Protein AF-A0AAW5BJV6-F1 (afdb_monomer_lite)

Organism: Phocaeicola vulgatus (NCBI:txid821)

Foldseek 3Di:
DDAKDWADDDHDIDIPDDRHDDDLVRVCVRVVHDSVVSVVVVVVCCVVVVCPVVVVVVPVD

Structure (mmCIF, N/CA/C/O backbone):
data_AF-A0AAW5BJV6-F1
#
_entry.id   AF-A0AAW5BJV6-F1
#
loop_
_atom_site.group_PDB
_atom_site.id
_atom_site.type_symbol
_atom_site.label_atom_id
_atom_site.label_alt_id
_atom_site.label_comp_id
_atom_site.label_asym_id
_atom_site.label_entity_id
_atom_site.label_seq_id
_atom_site.pdbx_PDB_ins_code
_atom_site.Cartn_x
_atom_site.Cartn_y
_atom_site.Cartn_z
_atom_site.occupancy
_atom_site.B_iso_or_equiv
_atom_site.auth_seq_id
_atom_site.auth_comp_id
_atom_site.auth_asym_id
_atom_site.auth_atom_id
_atom_site.pdbx_PDB_model_num
ATOM 1 N N . MET A 1 1 ? -5.925 12.160 12.268 1.00 73.81 1 MET A N 1
ATOM 2 C CA . MET A 1 1 ? -7.023 11.238 11.902 1.00 73.81 1 MET A CA 1
ATOM 3 C C . MET A 1 1 ? -6.588 9.833 12.272 1.00 73.81 1 MET A C 1
ATOM 5 O O . MET A 1 1 ? -5.424 9.520 12.046 1.00 73.81 1 MET A O 1
ATOM 9 N N . LYS A 1 2 ? -7.463 9.030 12.883 1.00 85.81 2 LYS A N 1
ATOM 10 C CA . LYS A 1 2 ? -7.187 7.607 13.117 1.00 85.81 2 LYS A CA 1
ATOM 11 C C . LYS A 1 2 ? -7.388 6.864 11.791 1.00 85.81 2 LYS A C 1
ATOM 13 O O . LYS A 1 2 ? -8.299 7.218 11.053 1.00 85.81 2 LYS A O 1
ATOM 18 N N . ARG A 1 3 ? -6.519 5.903 11.489 1.00 92.62 3 ARG A N 1
ATOM 19 C CA . ARG A 1 3 ? -6.635 4.999 10.339 1.00 92.62 3 ARG A CA 1
ATOM 20 C C . ARG A 1 3 ? -6.217 3.605 10.768 1.00 92.62 3 ARG A C 1
ATOM 22 O O . ARG A 1 3 ? -5.353 3.484 11.640 1.00 92.62 3 ARG A O 1
ATOM 29 N N . ASP A 1 4 ? -6.811 2.604 10.144 1.00 94.88 4 ASP A N 1
ATOM 30 C CA . ASP A 1 4 ? -6.456 1.207 10.332 1.00 94.88 4 ASP A CA 1
ATOM 31 C C . ASP A 1 4 ? -5.443 0.749 9.274 1.00 94.88 4 ASP A C 1
ATOM 33 O O . ASP A 1 4 ? -5.243 1.399 8.242 1.00 94.88 4 ASP A O 1
ATOM 37 N N . THR A 1 5 ? -4.770 -0.367 9.544 1.00 93.94 5 THR A N 1
ATOM 38 C CA . THR A 1 5 ? -3.715 -0.920 8.685 1.00 93.94 5 THR A CA 1
ATOM 39 C C . THR A 1 5 ? -3.846 -2.427 8.540 1.00 93.94 5 THR A C 1
ATOM 41 O O . THR A 1 5 ? -4.335 -3.110 9.442 1.00 93.94 5 THR A O 1
ATOM 44 N N . ILE A 1 6 ? -3.354 -2.943 7.415 1.00 95.69 6 ILE A N 1
ATOM 45 C CA . ILE A 1 6 ? -3.157 -4.377 7.202 1.00 95.69 6 ILE A CA 1
ATOM 46 C C . ILE A 1 6 ? -1.802 -4.774 7.788 1.00 95.69 6 ILE A C 1
ATOM 48 O O . ILE A 1 6 ? -0.808 -4.072 7.600 1.00 95.69 6 ILE A O 1
ATOM 52 N N . ILE A 1 7 ? -1.770 -5.924 8.454 1.00 94.88 7 ILE A N 1
ATOM 53 C CA . ILE A 1 7 ? -0.563 -6.554 8.980 1.00 94.88 7 ILE A CA 1
ATOM 54 C C . ILE A 1 7 ? -0.436 -7.933 8.332 1.00 94.88 7 ILE A C 1
ATOM 56 O O . ILE A 1 7 ? -1.396 -8.709 8.309 1.00 94.88 7 ILE A O 1
ATOM 60 N N . ILE A 1 8 ? 0.751 -8.225 7.800 1.00 93.56 8 ILE A N 1
ATOM 61 C CA . ILE A 1 8 ? 1.121 -9.534 7.266 1.00 93.56 8 ILE A CA 1
ATOM 62 C C . ILE A 1 8 ? 2.292 -10.033 8.101 1.00 93.56 8 ILE A C 1
ATOM 64 O O . ILE A 1 8 ? 3.389 -9.486 8.026 1.00 93.56 8 ILE A O 1
ATOM 68 N N . GLU A 1 9 ? 2.036 -11.063 8.897 1.00 90.75 9 GLU A N 1
ATOM 69 C CA . GLU A 1 9 ? 3.031 -11.725 9.737 1.00 90.75 9 GLU A CA 1
ATOM 70 C C . GLU A 1 9 ? 2.951 -13.233 9.485 1.00 90.75 9 GLU A C 1
ATOM 72 O O . GLU A 1 9 ? 1.866 -13.820 9.433 1.00 90.75 9 GLU A O 1
ATOM 77 N N . ASP A 1 10 ? 4.111 -13.856 9.271 1.00 86.56 10 ASP A N 1
ATOM 78 C CA . ASP A 1 10 ? 4.266 -15.254 8.864 1.00 86.56 10 ASP A CA 1
ATOM 79 C C . ASP A 1 10 ? 3.423 -15.642 7.635 1.00 86.56 10 ASP A C 1
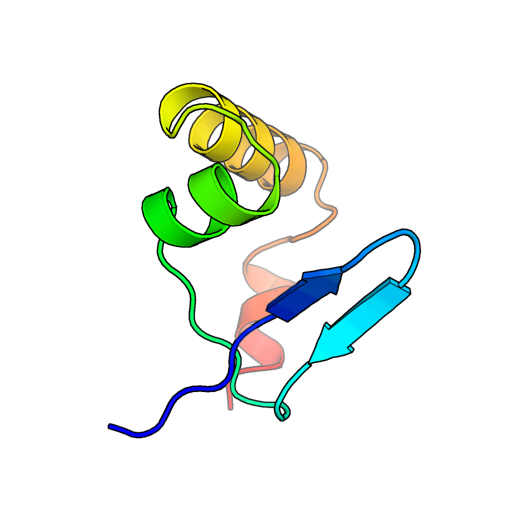ATOM 81 O O . ASP A 1 10 ? 3.826 -15.449 6.488 1.00 86.56 10 ASP A O 1
ATOM 85 N N . LYS A 1 11 ? 2.254 -16.243 7.872 1.00 87.38 11 LYS A N 1
ATOM 86 C CA . LYS A 1 11 ? 1.302 -16.710 6.851 1.00 87.38 11 LYS A CA 1
ATOM 87 C C . LYS A 1 11 ? -0.115 -16.199 7.114 1.00 87.38 11 LYS A C 1
ATOM 89 O O . LYS A 1 11 ? -1.069 -16.731 6.550 1.00 87.38 11 LYS A O 1
ATOM 94 N N . ALA A 1 12 ? -0.256 -15.210 7.991 1.00 91.88 12 ALA A N 1
ATOM 95 C CA . ALA A 1 12 ? -1.530 -14.638 8.384 1.00 91.88 12 ALA A CA 1
ATOM 96 C C . ALA A 1 12 ? -1.652 -13.197 7.885 1.00 91.88 12 ALA A C 1
ATOM 98 O O . ALA A 1 12 ? -0.690 -12.430 7.875 1.00 91.88 12 ALA A O 1
ATOM 99 N N . VAL A 1 13 ? -2.872 -12.840 7.493 1.00 93.94 13 VAL A N 1
ATOM 100 C CA . VAL A 1 13 ? -3.258 -11.467 7.170 1.00 93.94 13 VAL A CA 1
ATOM 101 C C . VAL A 1 13 ? -4.261 -11.026 8.225 1.00 93.94 13 VAL A C 1
ATOM 103 O O . VAL A 1 13 ? -5.256 -11.714 8.456 1.00 93.94 13 VAL A O 1
ATOM 106 N N . SER A 1 14 ? -4.001 -9.893 8.867 1.00 94.44 14 SER A N 1
ATOM 107 C CA . SER A 1 14 ? -4.909 -9.286 9.840 1.00 94.44 14 SER A CA 1
ATOM 108 C C . SER A 1 14 ? -5.117 -7.803 9.544 1.00 94.44 14 SER A C 1
ATOM 110 O O . SER A 1 14 ? -4.333 -7.177 8.827 1.00 94.44 14 SER A O 1
ATOM 112 N N . VAL A 1 15 ? -6.205 -7.249 10.076 1.00 95.25 15 VAL A N 1
ATOM 113 C CA . VAL A 1 15 ? -6.559 -5.831 9.957 1.00 95.25 15 VAL A CA 1
ATOM 114 C C . VAL A 1 15 ? -6.861 -5.271 11.337 1.00 95.25 15 VAL A C 1
ATOM 116 O O . VAL A 1 15 ? -7.487 -5.940 12.158 1.00 95.25 15 VAL A O 1
ATOM 119 N N . THR A 1 16 ? -6.408 -4.047 11.609 1.00 93.62 16 THR A N 1
ATOM 120 C CA . THR A 1 16 ? -6.615 -3.401 12.921 1.00 93.62 16 THR A CA 1
ATOM 121 C C . THR A 1 16 ? -8.020 -2.817 13.096 1.00 93.62 16 THR A C 1
ATOM 123 O O . THR A 1 16 ? -8.386 -2.420 14.201 1.00 93.62 16 THR A O 1
ATOM 126 N N . GLY A 1 17 ? -8.802 -2.786 12.018 1.00 93.00 17 GLY A N 1
ATOM 127 C CA . GLY A 1 17 ? -10.168 -2.288 11.951 1.00 93.00 17 GLY A CA 1
ATOM 128 C C . GLY A 1 17 ? -10.640 -2.216 10.499 1.00 93.00 17 GLY A C 1
ATOM 129 O O . GLY A 1 17 ? -10.040 -2.838 9.620 1.00 93.00 17 GLY A O 1
ATOM 130 N N . ASN A 1 18 ? -11.716 -1.470 10.257 1.00 89.62 18 ASN A N 1
ATOM 131 C CA . ASN A 1 18 ? -12.374 -1.416 8.948 1.00 89.62 18 ASN A CA 1
ATOM 132 C C . ASN A 1 18 ? -11.974 -0.181 8.125 1.00 89.62 18 ASN A C 1
ATOM 134 O O . ASN A 1 18 ? -12.102 -0.205 6.903 1.00 89.62 18 ASN A O 1
ATOM 138 N N . ASP A 1 19 ? -11.445 0.869 8.762 1.00 91.25 19 ASP A N 1
ATOM 139 C CA . ASP A 1 19 ? -11.118 2.140 8.105 1.00 91.25 19 ASP A CA 1
ATOM 140 C C . ASP A 1 19 ? -9.661 2.145 7.631 1.00 91.25 19 ASP A C 1
ATOM 142 O O . ASP A 1 19 ? -8.818 2.941 8.070 1.00 91.25 19 ASP A O 1
ATOM 146 N N . VAL A 1 20 ? -9.341 1.196 6.750 1.00 90.94 20 VAL A N 1
ATOM 147 C CA . VAL A 1 20 ? -7.971 0.972 6.289 1.00 90.94 20 VAL A CA 1
ATOM 148 C C . VAL A 1 20 ? -7.564 2.027 5.267 1.00 90.94 20 VAL A C 1
ATOM 150 O O . VAL A 1 20 ? -8.108 2.100 4.167 1.00 90.94 20 VAL A O 1
ATOM 153 N N . TRP A 1 21 ? -6.525 2.790 5.604 1.00 91.69 21 TRP A N 1
ATOM 154 C CA . TRP A 1 21 ? -5.884 3.735 4.692 1.00 91.69 21 TRP A CA 1
ATOM 155 C C . TRP A 1 21 ? -4.375 3.537 4.712 1.00 91.69 21 TRP A C 1
ATOM 157 O O . TRP A 1 21 ? -3.717 3.776 5.726 1.00 91.69 21 TRP A O 1
ATOM 167 N N . ME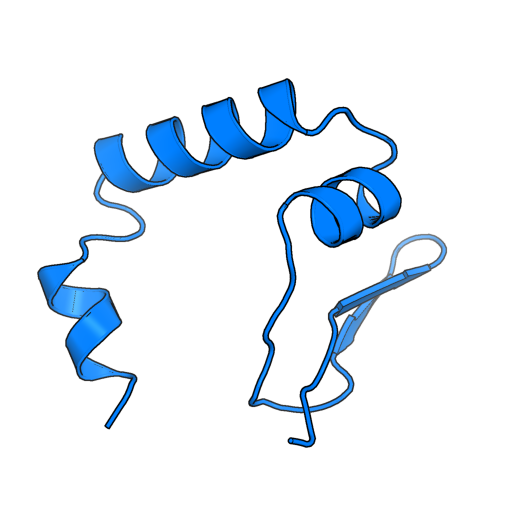T A 1 22 ? -3.806 3.136 3.575 1.00 94.31 22 MET A N 1
ATOM 168 C CA . MET A 1 22 ? -2.373 2.875 3.435 1.00 94.31 22 MET A CA 1
ATOM 169 C C . MET A 1 22 ? -1.808 3.541 2.182 1.00 94.31 22 MET A C 1
ATOM 171 O O . MET A 1 22 ? -2.428 3.566 1.121 1.00 94.31 22 MET A O 1
ATOM 175 N N . THR A 1 23 ? -0.602 4.078 2.308 1.00 95.06 23 THR A N 1
ATOM 176 C CA . THR A 1 23 ? 0.170 4.636 1.197 1.00 95.06 23 THR A CA 1
ATOM 177 C C . THR A 1 23 ? 0.803 3.523 0.362 1.00 95.06 23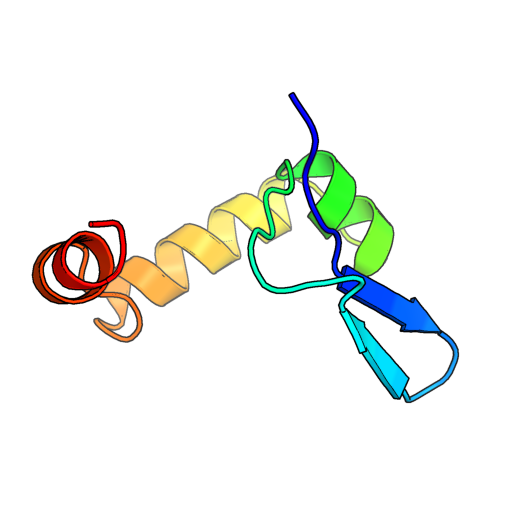 THR A C 1
ATOM 179 O O . THR A 1 23 ? 1.053 2.419 0.849 1.00 95.06 23 THR A O 1
ATOM 182 N N . ALA A 1 24 ? 1.154 3.823 -0.892 1.00 95.56 24 ALA A N 1
ATOM 183 C CA . ALA A 1 24 ? 1.878 2.875 -1.743 1.00 95.56 24 ALA A CA 1
ATOM 184 C C . ALA A 1 24 ? 3.216 2.421 -1.123 1.00 95.56 24 ALA A C 1
ATOM 186 O O . ALA A 1 24 ? 3.636 1.289 -1.344 1.00 95.56 24 ALA A O 1
ATOM 187 N N . THR A 1 25 ? 3.865 3.276 -0.325 1.00 97.06 25 THR A N 1
ATOM 188 C CA . THR A 1 25 ? 5.094 2.943 0.412 1.00 97.06 25 THR A CA 1
ATOM 189 C C . THR A 1 25 ? 4.840 1.937 1.528 1.00 97.06 25 THR A C 1
ATOM 191 O O . THR A 1 25 ? 5.608 0.992 1.677 1.00 97.06 25 THR A O 1
ATOM 194 N N . GLU A 1 26 ? 3.757 2.095 2.290 1.00 95.38 26 GLU A N 1
ATOM 195 C CA . GLU A 1 26 ? 3.394 1.146 3.350 1.00 95.38 26 GLU A CA 1
ATOM 196 C C . GLU A 1 26 ? 3.034 -0.221 2.769 1.00 95.38 26 GLU A C 1
ATOM 198 O O . GLU A 1 26 ? 3.505 -1.241 3.262 1.00 95.38 26 GLU A O 1
ATOM 203 N N . ILE A 1 27 ? 2.281 -0.244 1.666 1.00 95.56 27 ILE A N 1
ATOM 204 C CA . ILE A 1 27 ? 1.973 -1.479 0.935 1.00 95.56 27 ILE A CA 1
ATOM 205 C C . ILE A 1 27 ? 3.261 -2.113 0.388 1.00 95.56 27 ILE A C 1
ATOM 207 O O . ILE A 1 27 ? 3.445 -3.324 0.479 1.00 95.56 27 ILE A O 1
ATOM 211 N N . ALA A 1 28 ? 4.181 -1.310 -0.153 1.00 96.62 28 ALA A N 1
ATOM 212 C CA . ALA A 1 28 ? 5.461 -1.811 -0.644 1.00 96.62 28 ALA A CA 1
ATOM 213 C C . ALA A 1 28 ? 6.287 -2.467 0.475 1.00 96.62 28 ALA A C 1
ATOM 215 O O . ALA A 1 28 ? 6.830 -3.552 0.272 1.00 96.62 28 ALA A O 1
ATOM 216 N N . GLY A 1 29 ? 6.326 -1.849 1.661 1.00 95.12 29 GLY A N 1
ATOM 217 C CA . GLY A 1 29 ? 6.966 -2.420 2.846 1.00 95.12 29 GLY A CA 1
ATOM 218 C C . GLY A 1 29 ? 6.324 -3.735 3.287 1.00 95.12 29 GLY A C 1
ATOM 219 O O . GLY A 1 29 ? 7.040 -4.699 3.540 1.00 95.12 29 GLY A O 1
ATOM 220 N N . LEU A 1 30 ? 4.989 -3.793 3.294 1.00 93.94 30 LEU A N 1
ATOM 221 C CA . LEU A 1 30 ? 4.209 -4.963 3.704 1.00 93.94 30 LEU A CA 1
ATOM 222 C C . LEU A 1 30 ? 4.475 -6.200 2.831 1.00 93.94 30 LEU A C 1
ATOM 224 O O . LEU A 1 30 ? 4.548 -7.314 3.335 1.00 93.94 30 LEU A O 1
ATOM 228 N N . PHE A 1 31 ? 4.631 -6.003 1.521 1.00 92.38 31 PHE A N 1
ATOM 229 C CA . PHE A 1 31 ? 4.861 -7.085 0.556 1.00 92.38 31 PHE A CA 1
ATOM 230 C C . PHE A 1 31 ? 6.336 -7.261 0.167 1.00 92.38 31 PHE A C 1
ATOM 232 O O . PHE A 1 31 ? 6.626 -7.983 -0.787 1.00 92.38 31 PHE A O 1
ATOM 239 N N . HIS A 1 32 ? 7.267 -6.585 0.853 1.00 94.12 32 HIS A N 1
ATOM 240 C CA . HIS A 1 32 ? 8.698 -6.573 0.517 1.00 94.12 32 HIS A CA 1
ATOM 241 C C . HIS A 1 32 ? 8.967 -6.300 -0.973 1.00 94.12 32 HIS A C 1
ATOM 243 O O . HIS A 1 32 ? 9.785 -6.950 -1.624 1.00 94.12 32 HIS A O 1
ATOM 249 N N . THR A 1 33 ? 8.243 -5.330 -1.525 1.00 95.56 33 THR A N 1
ATOM 250 C CA . THR A 1 33 ? 8.285 -4.962 -2.941 1.00 95.56 33 THR A CA 1
ATOM 251 C C . THR A 1 33 ? 8.606 -3.478 -3.109 1.00 95.56 33 THR A C 1
ATOM 253 O O . THR A 1 33 ? 8.931 -2.770 -2.159 1.00 95.56 33 THR A O 1
ATOM 256 N N . THR A 1 34 ? 8.552 -2.986 -4.344 1.00 98.06 34 THR A N 1
ATOM 257 C CA . THR A 1 34 ? 8.856 -1.593 -4.674 1.00 98.06 34 THR A CA 1
ATOM 258 C C . THR A 1 34 ? 7.583 -0.792 -4.944 1.00 98.06 34 THR A C 1
ATOM 260 O O . THR A 1 34 ? 6.602 -1.307 -5.483 1.00 98.06 34 THR A O 1
ATOM 263 N N . VAL A 1 35 ? 7.606 0.507 -4.633 1.00 97.94 35 VAL A N 1
ATOM 264 C CA . VAL A 1 35 ? 6.494 1.430 -4.930 1.00 97.94 35 VAL A CA 1
ATOM 265 C C . VAL A 1 35 ? 6.083 1.407 -6.417 1.00 97.94 35 VAL A C 1
ATOM 267 O O . VAL A 1 35 ? 4.882 1.385 -6.697 1.00 97.94 35 VAL A O 1
ATOM 270 N N . PRO A 1 36 ? 7.009 1.349 -7.401 1.00 98.19 36 PRO A N 1
ATOM 271 C CA . PRO A 1 36 ? 6.637 1.177 -8.805 1.00 98.19 36 PRO A CA 1
ATOM 272 C C . PRO A 1 36 ? 5.838 -0.102 -9.086 1.00 98.19 36 PRO A C 1
ATOM 274 O O . PRO A 1 36 ? 4.869 -0.042 -9.846 1.00 98.19 36 PRO A O 1
ATOM 277 N N . ALA A 1 37 ? 6.199 -1.229 -8.462 1.00 97.69 37 ALA A N 1
ATOM 278 C CA . ALA A 1 37 ? 5.474 -2.490 -8.613 1.00 97.69 37 ALA A CA 1
ATOM 279 C C . ALA A 1 37 ? 4.056 -2.397 -8.028 1.00 97.69 37 ALA A C 1
ATOM 281 O O . ALA A 1 37 ? 3.098 -2.795 -8.690 1.00 97.69 37 ALA A O 1
ATOM 282 N N . VAL A 1 38 ? 3.901 -1.776 -6.853 1.00 96.88 38 VAL A N 1
ATOM 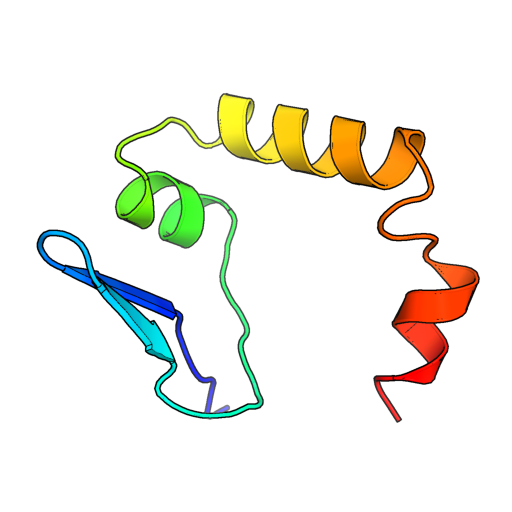283 C CA . VAL A 1 38 ? 2.582 -1.492 -6.255 1.00 96.88 38 VAL A CA 1
ATOM 284 C C . VAL A 1 38 ? 1.727 -0.644 -7.201 1.00 96.88 38 VAL A C 1
ATOM 286 O O . VAL A 1 38 ? 0.599 -1.008 -7.524 1.00 96.88 38 VAL A O 1
ATOM 289 N N . ASN A 1 39 ? 2.277 0.450 -7.733 1.00 95.31 39 ASN A N 1
ATOM 290 C CA . ASN A 1 39 ? 1.557 1.323 -8.662 1.00 95.31 39 ASN A CA 1
ATOM 291 C C . ASN A 1 39 ? 1.188 0.622 -9.982 1.00 95.31 39 ASN A C 1
ATOM 293 O O . ASN A 1 39 ? 0.180 0.955 -10.610 1.00 95.31 39 ASN A O 1
ATOM 297 N N . ALA A 1 40 ? 2.007 -0.319 -10.453 1.00 95.94 40 ALA A N 1
ATOM 298 C CA . ALA A 1 40 ? 1.680 -1.147 -11.610 1.00 95.94 40 ALA A CA 1
ATOM 299 C C . ALA A 1 40 ? 0.524 -2.113 -11.299 1.00 95.94 40 ALA A C 1
ATOM 301 O O . ALA A 1 40 ? -0.419 -2.189 -12.087 1.00 95.94 40 ALA A O 1
ATOM 302 N N . ALA A 1 41 ? 0.550 -2.769 -10.136 1.00 93.81 41 ALA A N 1
ATOM 303 C CA . ALA A 1 41 ? -0.507 -3.672 -9.687 1.00 93.81 41 ALA A CA 1
ATOM 304 C C . ALA A 1 41 ? -1.854 -2.950 -9.511 1.00 93.81 41 ALA A C 1
ATOM 306 O O . ALA A 1 41 ? -2.855 -3.402 -10.059 1.00 93.81 41 ALA A O 1
ATOM 307 N N . ILE A 1 42 ? -1.882 -1.776 -8.865 1.00 91.00 42 ILE A N 1
ATOM 308 C CA . ILE A 1 42 ? -3.102 -0.952 -8.727 1.00 91.00 42 ILE A CA 1
ATOM 309 C C . ILE A 1 42 ? -3.702 -0.629 -10.103 1.00 91.00 42 ILE A C 1
ATOM 311 O O . ILE A 1 42 ? -4.908 -0.750 -10.316 1.00 91.00 42 ILE A O 1
ATOM 315 N N . ARG A 1 43 ? -2.858 -0.251 -11.073 1.00 90.38 43 ARG A N 1
ATOM 316 C CA . ARG A 1 43 ? -3.305 0.014 -12.448 1.00 90.38 43 ARG A CA 1
ATOM 317 C C . ARG A 1 43 ? -3.853 -1.230 -13.138 1.00 90.38 43 ARG A C 1
ATOM 319 O O . ARG A 1 43 ? -4.798 -1.099 -13.908 1.00 90.38 43 ARG A O 1
ATOM 326 N N . ALA A 1 44 ? -3.272 -2.401 -12.894 1.00 91.06 44 ALA A N 1
ATOM 327 C CA . ALA A 1 44 ? -3.764 -3.657 -13.449 1.00 91.06 44 ALA A CA 1
ATOM 328 C C . ALA A 1 44 ? -5.147 -4.018 -12.882 1.00 91.06 44 ALA A C 1
ATOM 330 O O . ALA A 1 44 ? -6.045 -4.309 -13.664 1.00 91.06 44 ALA A O 1
ATOM 331 N N . VAL A 1 45 ? -5.343 -3.896 -11.564 1.00 88.31 45 VAL A N 1
ATOM 332 C CA . VAL A 1 45 ? -6.624 -4.190 -10.894 1.00 88.31 45 VAL A CA 1
ATOM 333 C C . VAL A 1 45 ? -7.742 -3.243 -11.349 1.00 88.31 45 VAL A C 1
ATOM 335 O O . VAL A 1 45 ? -8.859 -3.685 -11.605 1.00 88.31 45 VAL A O 1
ATOM 338 N N . ARG A 1 46 ? -7.441 -1.948 -11.524 1.00 83.88 46 ARG A N 1
ATOM 339 C CA . ARG A 1 46 ? -8.409 -0.980 -12.081 1.00 83.88 46 ARG A CA 1
ATOM 340 C C . ARG A 1 46 ? -8.751 -1.262 -13.546 1.00 83.88 46 ARG A C 1
ATOM 342 O O . ARG A 1 46 ? -9.871 -1.019 -13.967 1.00 83.88 46 ARG A O 1
ATOM 349 N N . LYS A 1 47 ? -7.799 -1.773 -14.337 1.00 82.06 47 LYS A N 1
ATOM 350 C CA . LYS A 1 47 ? -8.040 -2.152 -15.743 1.00 82.06 47 LYS A CA 1
ATOM 351 C C . LYS A 1 47 ? -8.844 -3.439 -15.887 1.00 82.06 47 LYS A C 1
ATOM 353 O O . LYS A 1 47 ? -9.552 -3.581 -16.875 1.00 82.06 47 LYS A O 1
ATOM 358 N N . SER A 1 48 ? -8.706 -4.376 -14.951 1.00 78.06 48 SER A N 1
ATOM 359 C CA . SER A 1 48 ? -9.423 -5.653 -14.980 1.00 78.06 48 SER A CA 1
ATOM 360 C C . SER A 1 48 ? -10.871 -5.551 -14.492 1.00 78.06 48 SER A C 1
ATOM 362 O O . SER A 1 48 ? -11.498 -6.587 -14.309 1.00 78.06 48 SER A O 1
ATOM 364 N N . ASP A 1 49 ? -11.372 -4.336 -14.237 1.00 72.44 49 ASP A N 1
ATOM 365 C CA . ASP A 1 49 ? -12.704 -4.031 -13.683 1.00 72.44 49 ASP A CA 1
ATOM 366 C C . ASP A 1 49 ? -13.001 -4.678 -12.315 1.00 72.44 49 ASP A C 1
ATOM 368 O O . ASP A 1 49 ? -14.113 -4.620 -11.810 1.00 72.44 49 ASP A O 1
ATOM 372 N N . VAL A 1 50 ? -11.979 -5.256 -11.669 1.00 74.69 50 VAL A N 1
ATOM 373 C CA . VAL A 1 50 ? -12.077 -5.878 -10.333 1.00 74.69 50 VAL A CA 1
ATOM 374 C C . VAL A 1 50 ? -12.378 -4.826 -9.265 1.00 74.69 50 VAL A C 1
ATOM 376 O O . VAL A 1 50 ? -13.060 -5.099 -8.284 1.00 74.69 50 VAL A O 1
ATOM 379 N N . LEU A 1 51 ? -11.849 -3.619 -9.461 1.00 70.81 51 LEU A N 1
ATOM 380 C CA . LEU A 1 51 ? -12.172 -2.427 -8.686 1.00 70.81 51 LEU A CA 1
ATOM 381 C C . LEU A 1 51 ? -12.610 -1.350 -9.673 1.00 70.81 51 LEU A C 1
ATOM 383 O O . LEU A 1 51 ? -11.844 -0.440 -9.995 1.00 70.81 51 LEU A O 1
ATOM 387 N N . ASN A 1 52 ? -13.821 -1.497 -10.205 1.00 69.62 52 ASN A N 1
ATOM 388 C CA . ASN A 1 52 ? -14.463 -0.435 -10.959 1.00 69.62 52 ASN A CA 1
ATOM 389 C C . ASN A 1 52 ? -14.745 0.739 -10.013 1.00 69.62 52 ASN A C 1
ATOM 391 O O . ASN A 1 52 ? -15.503 0.596 -9.050 1.00 69.62 52 ASN A O 1
ATOM 395 N N . ASP A 1 53 ? -14.162 1.908 -10.281 1.00 62.22 5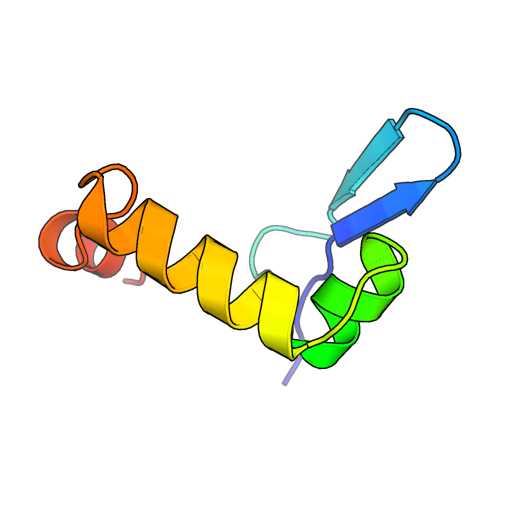3 ASP A N 1
ATOM 396 C CA . ASP A 1 53 ? -14.336 3.099 -9.442 1.00 62.22 53 ASP A CA 1
ATOM 397 C C . ASP A 1 53 ? -15.823 3.471 -9.233 1.00 62.22 53 ASP A C 1
ATOM 399 O O . ASP A 1 53 ? -16.158 4.065 -8.206 1.00 62.22 53 ASP A O 1
ATOM 403 N N . TYR A 1 54 ? -16.723 3.103 -10.161 1.00 60.28 54 TYR A N 1
ATOM 404 C CA . TYR A 1 54 ? -18.168 3.330 -10.034 1.00 60.28 54 TYR A CA 1
ATOM 405 C C . TYR A 1 54 ? -18.814 2.480 -8.927 1.00 60.28 54 TYR A C 1
ATOM 407 O O . TYR A 1 54 ? -19.703 2.957 -8.219 1.00 60.28 54 TYR A O 1
ATOM 415 N N . GLU A 1 55 ? -18.366 1.236 -8.748 1.00 59.12 55 GLU A N 1
ATOM 416 C CA . GLU A 1 55 ? -18.875 0.339 -7.705 1.00 59.12 55 GLU A CA 1
ATOM 417 C C . GLU A 1 55 ? -18.185 0.597 -6.363 1.00 59.12 55 GLU A C 1
ATOM 419 O O . GLU A 1 55 ? -18.844 0.634 -5.326 1.00 59.12 55 GLU A O 1
ATOM 424 N N . VAL A 1 56 ? -16.877 0.872 -6.378 1.00 60.12 56 VAL A N 1
ATOM 425 C CA . VAL A 1 56 ? -16.071 1.096 -5.166 1.00 60.12 56 VAL A CA 1
ATOM 426 C C . VAL A 1 56 ? -16.440 2.409 -4.467 1.00 60.12 56 VAL A C 1
ATOM 428 O O . VAL A 1 56 ? -16.550 2.437 -3.242 1.00 60.12 56 VAL A O 1
ATOM 431 N N . CYS A 1 57 ? -16.724 3.488 -5.212 1.00 60.22 57 CYS A N 1
ATOM 432 C CA . CYS A 1 57 ? -17.168 4.757 -4.614 1.00 60.22 57 CYS A CA 1
ATOM 433 C C . CYS A 1 57 ? -18.531 4.659 -3.917 1.00 60.22 57 CYS A C 1
ATOM 435 O O . CYS A 1 57 ? -18.843 5.509 -3.085 1.00 60.22 57 CYS A O 1
ATOM 437 N N . ARG A 1 58 ? -19.342 3.632 -4.211 1.00 52.91 58 ARG A N 1
ATOM 438 C CA . ARG A 1 58 ? -20.640 3.436 -3.553 1.00 52.91 58 ARG A CA 1
ATOM 439 C C . ARG A 1 58 ? -20.507 2.905 -2.116 1.00 52.91 58 ARG A C 1
ATOM 441 O O . ARG A 1 58 ? -21.453 3.028 -1.349 1.00 52.91 58 ARG A O 1
ATOM 448 N N . TYR A 1 59 ? -19.345 2.359 -1.752 1.00 53.22 59 TYR A N 1
ATOM 449 C CA . TYR A 1 59 ? -19.063 1.808 -0.420 1.00 53.22 59 TYR A CA 1
ATOM 450 C C . TYR A 1 59 ? -18.297 2.769 0.504 1.00 53.22 59 TYR A C 1
ATOM 452 O O . TYR A 1 59 ? -17.984 2.397 1.629 1.00 53.22 59 TYR A O 1
ATOM 460 N N . MET A 1 60 ? -18.005 3.994 0.052 1.00 54.16 60 MET A N 1
ATOM 461 C CA . MET A 1 60 ? -17.319 5.029 0.845 1.00 54.16 60 MET A CA 1
ATOM 462 C C . MET A 1 60 ? -18.272 6.122 1.380 1.00 54.16 60 MET A C 1
ATOM 464 O O . MET A 1 60 ? -17.826 7.246 1.612 1.00 54.16 60 MET A O 1
ATOM 468 N N . GLN A 1 61 ? -19.572 5.825 1.522 1.00 48.41 61 GLN A N 1
ATOM 469 C CA . GLN A 1 61 ? -20.559 6.721 2.153 1.00 48.41 61 GLN A CA 1
ATOM 470 C C . GLN A 1 61 ? -20.579 6.588 3.674 1.00 48.41 61 GLN A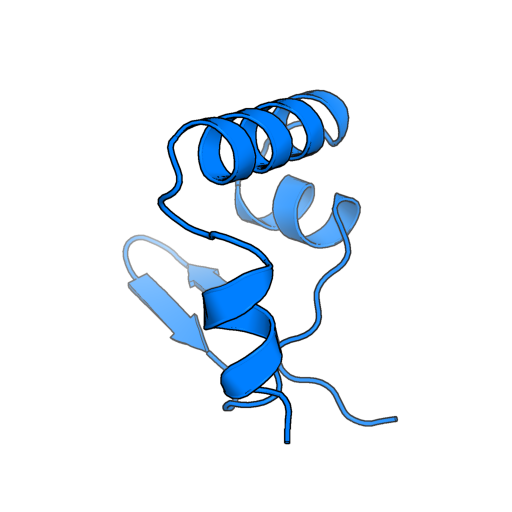 C 1
ATOM 472 O O . GLN A 1 61 ? -20.551 5.436 4.158 1.00 48.41 61 GLN A O 1
#

Secondary structure (DSSP, 8-state):
---B-EEEETTEEEES-S-B---HHHHHHHTT--HHHHHHHHHHHHHTTTT-HHHHGGG--

Radius of gyration: 13.0 Å; chains: 1; bounding box: 30×28×29 Å

Sequence (61 aa):
MKRDTIIIEDKAVSVTGNDVWMTATEIAGLFHTTVPAVNAAIRAVRKSDVLNDYEVCRYMQ

pLDDT: mean 85.79, std 13.93, range [48.41, 98.19]